Protein AF-G0HB60-F1 (afdb_monomer)

Sequence (162 aa):
MRGMYPNARKPDPAIAQAWATALARSRRTYPAAVWREAVTVWAVSHSEPPTPHDIIVSAGQVIDAWQSDPRRSVDLESFRNANLRAREARGELPVGTAPESPSGGQRVEIEAGPGGKHAAGRKAWENLRAELRRRREAEAAAEKAARLEAERSAADAVEGAA

Foldseek 3Di:
DPPADPVNDDPDVVLVVQLVVLCVVLVDDFDPVLLVVLCLLQVVVDDDDDRSVSSSVSSVLSVVVLCVDPVSVVVRVVVQVVVVVVCCVVVVDPPPPDRPPPPPDPPVCPPCDDDDDNVVSVVSVVVSVVVVVVVVVVVVVVVVVVVVVVVVVVVVVVVVVD

Secondary structure (DSSP, 8-state):
-----TT--PPPHHHHHHHHHHHHHH-----HHHHHHHHHHHHHH-SSPPPHHHHHHHHHHHHHHHHTSHHHHHHHHHHHHHHHHHHHHTTSS-TTPPP----TT---------S-HHHHHHHHHHHHHHHHHHHHHHHHHHHHHHHHHHHHHHHHHHHTT-

Radius of gyration: 22.24 Å; Cα contacts (8 Å, |Δi|>4): 59; chains: 1; bounding box: 70×39×53 Å

Solvent-accessible surface area (backbone atoms only — not comparable to full-atom values): 9738 Å² total; per-residue (Å²): 132,82,86,70,62,95,77,72,72,76,77,55,67,68,56,55,48,50,38,54,52,45,52,64,70,62,70,72,86,73,59,71,67,44,53,54,49,8,49,55,59,49,53,73,81,42,90,69,86,80,53,59,64,55,41,55,52,33,28,49,55,45,48,58,52,31,64,74,32,79,73,46,31,52,55,52,51,53,49,51,48,52,50,51,53,54,34,29,74,70,67,77,39,67,84,84,66,70,74,79,65,81,65,85,77,79,64,76,84,63,77,88,70,81,93,51,68,69,64,51,49,50,51,52,50,51,53,46,52,54,49,54,49,51,50,52,52,50,51,54,50,49,54,52,50,54,50,53,52,51,53,49,55,54,50,54,60,57,64,77,72,115

pLDDT: mean 72.33, std 18.14, range [27.39, 91.44]

Structure (mmCIF, N/CA/C/O backbone):
data_AF-G0HB60-F1
#
_entry.id   AF-G0HB60-F1
#
loop_
_atom_site.group_PDB
_atom_site.id
_atom_site.type_symbol
_atom_site.label_atom_id
_atom_site.label_alt_id
_atom_site.label_comp_id
_atom_site.label_asym_id
_atom_site.label_entity_id
_atom_site.label_seq_id
_atom_site.pdbx_PDB_ins_code
_atom_site.Cartn_x
_atom_site.Cartn_y
_atom_site.Cartn_z
_atom_site.occupancy
_atom_site.B_iso_or_equiv
_atom_site.auth_seq_id
_atom_site.auth_comp_id
_atom_site.auth_asym_id
_atom_site.auth_atom_id
_atom_site.pdbx_PDB_model_num
ATOM 1 N N . MET A 1 1 ? 9.693 16.628 -4.838 1.00 38.50 1 MET A N 1
ATOM 2 C CA . MET A 1 1 ? 9.666 16.172 -6.247 1.00 38.50 1 MET A CA 1
ATOM 3 C C . MET A 1 1 ? 8.296 15.587 -6.552 1.00 38.50 1 MET A C 1
ATOM 5 O O . MET A 1 1 ? 7.900 14.637 -5.892 1.00 38.50 1 MET A O 1
ATOM 9 N N . ARG A 1 2 ? 7.538 16.180 -7.481 1.00 47.00 2 ARG A N 1
ATOM 10 C CA . ARG A 1 2 ? 6.251 15.627 -7.929 1.00 47.00 2 ARG A CA 1
ATOM 11 C C . ARG A 1 2 ? 6.578 14.463 -8.867 1.00 47.00 2 ARG A C 1
ATOM 13 O O . ARG A 1 2 ? 7.167 14.705 -9.913 1.00 47.00 2 ARG A O 1
ATOM 20 N N . GLY A 1 3 ? 6.278 13.230 -8.458 1.00 48.28 3 GLY A N 1
ATOM 21 C CA . GLY A 1 3 ? 6.457 12.047 -9.302 1.00 48.28 3 GLY A CA 1
ATOM 22 C C . GLY A 1 3 ? 5.676 12.241 -10.595 1.00 48.28 3 GLY A C 1
ATOM 23 O O . GLY A 1 3 ? 4.450 12.349 -10.577 1.00 48.28 3 GLY A O 1
ATOM 24 N N . MET A 1 4 ? 6.403 12.410 -11.690 1.00 49.47 4 MET A N 1
ATOM 25 C CA . MET A 1 4 ? 5.847 12.696 -13.001 1.00 49.47 4 MET A CA 1
ATOM 26 C C . MET A 1 4 ? 5.500 11.349 -13.630 1.00 49.47 4 MET A C 1
ATOM 28 O O . MET A 1 4 ? 6.362 10.478 -13.726 1.00 49.47 4 MET A O 1
ATOM 32 N N . TYR A 1 5 ? 4.237 11.150 -14.017 1.00 55.59 5 TYR A N 1
ATOM 33 C CA . TYR A 1 5 ? 3.893 10.013 -14.868 1.00 55.59 5 TYR A CA 1
ATOM 34 C C . TYR A 1 5 ? 4.782 10.086 -16.118 1.00 55.59 5 TYR A C 1
ATOM 36 O O . TYR A 1 5 ? 4.838 11.168 -16.714 1.00 55.59 5 TYR A O 1
ATOM 44 N N . PRO A 1 6 ? 5.442 8.990 -16.540 1.00 58.06 6 PRO A N 1
ATOM 45 C CA . PRO A 1 6 ? 6.365 9.009 -17.679 1.00 58.06 6 PRO A CA 1
ATOM 46 C C . PRO A 1 6 ? 5.724 9.552 -18.967 1.00 58.06 6 PRO A C 1
ATOM 48 O O . PRO A 1 6 ? 6.421 10.069 -19.830 1.00 58.06 6 PRO A O 1
ATOM 51 N N . ASN A 1 7 ? 4.386 9.542 -19.048 1.00 57.06 7 ASN A N 1
ATOM 52 C CA . ASN A 1 7 ? 3.629 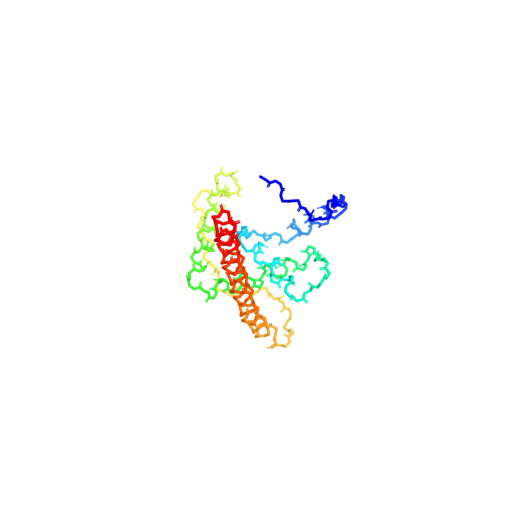9.986 -20.217 1.00 57.06 7 ASN A CA 1
ATOM 53 C C . ASN A 1 7 ? 2.939 11.358 -20.060 1.00 57.06 7 ASN A C 1
ATOM 55 O O . ASN A 1 7 ? 2.096 11.691 -20.887 1.00 57.06 7 ASN A O 1
ATOM 59 N N . ALA A 1 8 ? 3.230 12.136 -19.005 1.00 49.34 8 ALA A N 1
ATOM 60 C CA . ALA A 1 8 ? 2.763 13.517 -18.759 1.00 49.34 8 ALA A CA 1
ATOM 61 C C . ALA A 1 8 ? 1.242 13.813 -18.873 1.00 49.34 8 ALA A C 1
ATOM 63 O O . ALA A 1 8 ? 0.820 14.953 -18.663 1.00 49.34 8 ALA A O 1
ATOM 64 N N . ARG A 1 9 ? 0.386 12.820 -19.146 1.00 56.75 9 ARG A N 1
ATOM 65 C CA . ARG A 1 9 ? -1.069 12.977 -19.135 1.00 56.75 9 ARG A CA 1
ATOM 66 C C . ARG A 1 9 ? -1.525 13.187 -17.700 1.00 56.75 9 ARG A C 1
ATOM 68 O O . ARG A 1 9 ? -1.409 12.296 -16.860 1.00 56.75 9 ARG A O 1
ATOM 75 N N . LYS A 1 10 ? -2.054 14.380 -17.422 1.00 58.62 10 LYS A N 1
ATOM 76 C CA . LYS A 1 10 ? -2.812 14.618 -16.194 1.00 58.62 10 LYS A CA 1
ATOM 77 C C . LYS A 1 10 ? -3.985 13.627 -16.167 1.00 58.62 10 LYS A C 1
ATOM 79 O O . LYS A 1 10 ? -4.685 13.535 -17.177 1.00 58.62 10 LYS A O 1
ATOM 84 N N . PRO A 1 11 ? -4.195 12.888 -15.064 1.00 65.50 11 PRO A N 1
ATOM 85 C CA . PRO A 1 11 ? -5.384 12.065 -14.930 1.00 65.50 11 PRO A CA 1
ATOM 86 C C . PRO A 1 11 ? -6.626 12.953 -15.032 1.00 65.50 11 PRO A C 1
ATOM 88 O O . PRO A 1 11 ? -6.644 14.059 -14.488 1.00 65.50 11 PRO A O 1
ATOM 91 N N . ASP A 1 12 ? -7.636 12.462 -15.746 1.00 76.94 12 ASP A N 1
ATOM 92 C CA . ASP A 1 12 ? -8.961 13.076 -15.820 1.00 76.94 12 ASP A CA 1
ATOM 93 C C . ASP A 1 12 ? -9.467 13.381 -14.390 1.00 76.94 12 ASP A C 1
ATOM 95 O O . ASP A 1 12 ? -9.369 12.508 -13.518 1.00 76.94 12 ASP A O 1
ATOM 99 N N . PRO A 1 13 ? -9.989 14.590 -14.103 1.00 81.31 13 PRO A N 1
ATOM 100 C CA . PRO A 1 13 ? -10.623 14.899 -12.822 1.00 81.31 13 PRO A CA 1
ATOM 101 C C . PRO A 1 13 ? -11.649 13.849 -12.361 1.00 81.31 13 PRO A C 1
ATOM 103 O O . PRO A 1 13 ? -11.755 13.590 -11.161 1.00 81.31 13 PRO A O 1
ATOM 106 N N . ALA A 1 14 ? -12.349 13.188 -13.286 1.00 79.81 14 ALA A N 1
ATOM 107 C CA . ALA A 1 14 ? -13.264 12.089 -12.986 1.00 79.81 14 ALA A CA 1
ATOM 108 C C . ALA A 1 14 ? -12.552 10.889 -12.337 1.00 79.81 14 ALA A C 1
ATOM 110 O O . ALA A 1 14 ? -13.093 10.269 -11.421 1.00 79.81 14 ALA A O 1
ATOM 111 N N . ILE A 1 15 ? -11.309 10.597 -12.740 1.00 79.62 15 ILE A N 1
ATOM 112 C CA . ILE A 1 15 ? -10.480 9.551 -12.126 1.00 79.62 15 ILE A CA 1
ATOM 113 C C . ILE A 1 15 ? -10.147 9.946 -10.687 1.00 79.62 15 ILE A C 1
ATOM 115 O O . ILE A 1 15 ? -10.317 9.140 -9.774 1.00 79.62 15 ILE A O 1
ATOM 119 N N . ALA A 1 16 ? -9.737 11.196 -10.454 1.00 82.94 16 ALA A N 1
ATOM 120 C CA . ALA A 1 16 ? -9.464 11.682 -9.101 1.00 82.94 16 ALA A CA 1
ATOM 121 C C . ALA A 1 16 ? -10.713 11.602 -8.202 1.00 82.94 16 ALA A C 1
ATOM 123 O O . ALA A 1 16 ? -10.619 11.167 -7.053 1.00 82.94 16 ALA A O 1
ATOM 124 N N . GLN A 1 17 ? -11.890 11.938 -8.736 1.00 83.88 17 GLN A N 1
ATOM 125 C CA . GLN A 1 17 ? -13.161 11.832 -8.018 1.00 83.88 17 GLN A CA 1
ATOM 126 C C . GLN A 1 17 ? -13.537 10.375 -7.705 1.00 83.88 17 GLN A C 1
ATOM 128 O O . GLN A 1 17 ? -14.007 10.079 -6.600 1.00 83.88 17 GLN A O 1
ATOM 133 N N . ALA A 1 18 ? -13.309 9.449 -8.641 1.00 83.00 18 ALA A N 1
ATOM 134 C CA . ALA A 1 18 ? -13.531 8.021 -8.427 1.00 83.00 18 ALA A CA 1
ATOM 135 C C . ALA A 1 18 ? -12.632 7.480 -7.303 1.00 83.00 18 ALA A C 1
ATOM 137 O O . ALA A 1 18 ? -13.113 6.776 -6.413 1.00 83.00 18 ALA A O 1
ATOM 138 N N . TRP A 1 19 ? -11.356 7.880 -7.286 1.00 86.69 19 TRP A N 1
ATOM 139 C CA . TRP A 1 19 ? -10.418 7.568 -6.205 1.00 86.69 19 TRP A CA 1
ATOM 140 C C . TRP A 1 19 ? -10.874 8.128 -4.859 1.00 86.69 19 TRP A C 1
ATOM 142 O O . TRP A 1 19 ? -10.945 7.380 -3.884 1.00 86.69 19 TRP A O 1
ATOM 152 N N . ALA A 1 20 ? -11.233 9.412 -4.800 1.00 85.19 20 ALA A N 1
ATOM 153 C CA . ALA A 1 20 ? -11.713 10.046 -3.574 1.00 85.19 20 ALA A CA 1
ATOM 154 C C . ALA A 1 20 ? -12.955 9.331 -3.016 1.00 85.19 20 ALA A C 1
ATOM 156 O O . ALA A 1 20 ? -13.021 9.022 -1.826 1.00 85.19 20 ALA A O 1
ATOM 157 N N . THR A 1 21 ? -13.906 8.991 -3.891 1.00 86.00 21 THR A N 1
ATOM 158 C CA . THR A 1 21 ? -15.141 8.285 -3.524 1.00 86.00 21 THR A CA 1
ATOM 159 C C . THR A 1 21 ? -14.856 6.877 -3.008 1.00 86.00 21 THR A C 1
ATOM 161 O O . THR A 1 21 ? -15.390 6.475 -1.973 1.00 86.00 21 THR A O 1
ATOM 164 N N . ALA A 1 22 ? -14.008 6.119 -3.704 1.00 82.62 22 ALA A N 1
ATOM 165 C CA . ALA A 1 22 ? -13.666 4.755 -3.319 1.00 82.62 22 ALA A CA 1
ATOM 166 C C . ALA A 1 22 ? -12.910 4.712 -1.984 1.00 82.62 22 ALA A C 1
ATOM 168 O O . ALA A 1 22 ? -13.253 3.913 -1.111 1.00 82.62 22 ALA A O 1
ATOM 169 N N . LEU A 1 23 ? -11.936 5.605 -1.788 1.00 83.75 23 LEU A N 1
ATOM 170 C CA . LEU A 1 23 ? -11.180 5.702 -0.540 1.00 83.75 23 LEU A CA 1
ATOM 171 C C . LEU A 1 23 ? -12.087 6.106 0.628 1.00 83.75 23 LEU A C 1
ATOM 173 O O . LEU A 1 23 ? -12.062 5.434 1.661 1.00 83.75 23 LEU A O 1
ATOM 177 N N . ALA A 1 24 ? -12.951 7.110 0.444 1.00 79.94 24 ALA A N 1
ATOM 178 C CA . ALA A 1 24 ? -13.918 7.529 1.459 1.00 79.94 24 ALA A CA 1
ATOM 179 C C . ALA A 1 24 ? -14.886 6.397 1.846 1.00 79.94 24 ALA A C 1
ATOM 181 O O . ALA A 1 24 ? -15.145 6.174 3.029 1.00 79.94 24 ALA A O 1
ATOM 182 N N . ARG A 1 25 ? -15.382 5.634 0.862 1.00 80.06 25 ARG A N 1
ATOM 183 C CA . ARG A 1 25 ? -16.260 4.475 1.100 1.00 80.06 25 ARG A CA 1
ATOM 184 C C . ARG A 1 25 ? -15.546 3.322 1.789 1.00 80.06 25 ARG A C 1
ATOM 186 O O . ARG A 1 25 ? -16.155 2.652 2.615 1.00 80.06 25 ARG A O 1
ATOM 193 N N . SER A 1 26 ? -14.274 3.093 1.469 1.00 80.38 26 SER A N 1
ATOM 194 C CA . SER A 1 26 ? -13.515 1.979 2.040 1.00 80.38 26 SER A CA 1
ATOM 195 C C . SER A 1 26 ? -13.341 2.098 3.555 1.00 80.38 26 SER A C 1
ATOM 197 O O . SER A 1 26 ? -13.224 1.077 4.227 1.00 80.38 26 SER A O 1
ATOM 199 N N . ARG A 1 27 ? -13.298 3.334 4.086 1.00 80.69 27 ARG A N 1
ATOM 200 C CA . ARG A 1 27 ? -12.961 3.648 5.487 1.00 80.69 27 ARG A CA 1
ATOM 201 C C . ARG A 1 27 ? -11.664 2.982 5.976 1.00 80.69 27 ARG A C 1
ATOM 203 O O . ARG A 1 27 ? -11.455 2.836 7.177 1.00 80.69 27 ARG A O 1
ATOM 210 N N . ARG A 1 28 ? -10.784 2.563 5.058 1.00 82.31 28 ARG A N 1
ATOM 211 C CA . ARG A 1 28 ? -9.536 1.874 5.389 1.00 82.31 28 ARG A CA 1
ATOM 212 C C . ARG A 1 28 ? -8.437 2.893 5.623 1.00 82.31 28 ARG A C 1
ATOM 214 O O . ARG A 1 28 ? -8.018 3.588 4.701 1.00 82.31 28 ARG A O 1
ATOM 221 N N . THR A 1 29 ? -7.923 2.923 6.845 1.00 85.94 29 THR A N 1
ATOM 222 C CA . THR A 1 29 ? -6.764 3.744 7.193 1.00 85.94 29 THR A CA 1
ATOM 223 C C . THR A 1 29 ? -5.557 2.843 7.381 1.00 85.94 29 THR A C 1
ATOM 225 O O . THR A 1 29 ? -5.420 2.179 8.406 1.00 85.94 29 THR A O 1
ATOM 228 N N . TYR A 1 30 ? -4.688 2.817 6.374 1.00 88.00 30 TYR A N 1
ATOM 229 C CA . TYR A 1 30 ? -3.460 2.024 6.375 1.00 88.00 30 TYR A CA 1
ATOM 230 C C . TYR A 1 30 ? -2.214 2.903 6.238 1.00 88.00 30 TYR A C 1
ATOM 232 O O . TYR A 1 30 ? -2.307 4.007 5.688 1.00 88.00 30 TYR A O 1
ATOM 240 N N . PRO A 1 31 ? -1.040 2.420 6.694 1.00 89.81 31 PRO A N 1
ATOM 241 C CA . PRO A 1 31 ? 0.224 3.108 6.471 1.00 89.81 31 PRO A CA 1
ATOM 242 C C . PRO A 1 31 ? 0.479 3.358 4.981 1.00 89.81 31 PRO A C 1
ATOM 244 O O . PRO A 1 31 ? 0.176 2.516 4.136 1.00 89.81 31 PRO A O 1
ATOM 247 N N . ALA A 1 32 ? 1.148 4.464 4.645 1.00 88.19 32 ALA A N 1
ATOM 248 C CA . ALA A 1 32 ? 1.532 4.762 3.260 1.00 88.19 32 ALA A CA 1
ATOM 249 C C . ALA A 1 32 ? 2.363 3.636 2.612 1.00 88.19 32 ALA A C 1
ATOM 251 O O . ALA A 1 32 ? 2.269 3.401 1.410 1.00 88.19 32 ALA A O 1
ATOM 252 N N . ALA A 1 33 ? 3.160 2.917 3.409 1.00 87.88 33 ALA A N 1
ATOM 253 C CA . ALA A 1 33 ? 3.928 1.767 2.946 1.00 87.88 33 ALA A CA 1
ATOM 254 C C . ALA A 1 33 ? 3.042 0.627 2.422 1.00 87.88 33 ALA A C 1
ATOM 256 O O . ALA A 1 33 ? 3.364 0.061 1.382 1.00 87.88 33 ALA A O 1
ATOM 257 N N . VAL A 1 34 ? 1.908 0.365 3.078 1.00 90.69 34 VAL A N 1
ATOM 258 C CA . VAL A 1 34 ? 0.934 -0.649 2.651 1.00 90.69 34 VAL A CA 1
ATOM 259 C C . VAL A 1 34 ? 0.318 -0.266 1.312 1.00 90.69 34 VAL A C 1
ATOM 261 O O . VAL A 1 34 ? 0.248 -1.096 0.415 1.00 90.69 34 VAL A O 1
ATOM 264 N N . TRP A 1 35 ? -0.069 1.001 1.137 1.00 91.00 35 TRP A N 1
ATOM 265 C CA . TRP A 1 35 ? -0.625 1.478 -0.133 1.00 91.00 35 TRP A CA 1
ATOM 266 C C . TRP A 1 35 ? 0.374 1.390 -1.286 1.00 91.00 35 TRP A C 1
ATOM 268 O O . TRP A 1 35 ? 0.012 0.960 -2.378 1.00 91.00 35 TRP A O 1
ATOM 278 N N . ARG A 1 36 ? 1.643 1.748 -1.051 1.00 88.75 36 ARG A N 1
ATOM 279 C CA . ARG A 1 36 ? 2.700 1.583 -2.062 1.00 88.75 36 ARG A CA 1
ATOM 280 C C . ARG A 1 36 ? 2.883 0.120 -2.441 1.00 88.75 36 ARG A C 1
ATOM 282 O O . ARG A 1 36 ? 2.959 -0.198 -3.621 1.00 88.75 36 ARG A O 1
ATOM 289 N N . GLU A 1 37 ? 2.949 -0.757 -1.446 1.00 88.88 37 GLU A N 1
ATOM 290 C CA . GLU A 1 37 ? 3.126 -2.184 -1.685 1.00 88.88 37 GLU A CA 1
ATOM 291 C C . GLU A 1 37 ? 1.917 -2.777 -2.415 1.00 88.88 37 GLU A C 1
ATOM 293 O O . GLU A 1 37 ? 2.110 -3.530 -3.356 1.00 88.88 37 GLU A O 1
ATOM 298 N N . ALA A 1 38 ? 0.692 -2.351 -2.098 1.00 89.62 38 ALA A N 1
ATOM 299 C CA . ALA A 1 38 ? -0.524 -2.758 -2.804 1.00 89.62 38 ALA A CA 1
ATOM 300 C C . ALA A 1 38 ? -0.487 -2.436 -4.305 1.00 89.62 38 ALA A C 1
ATOM 302 O O . ALA A 1 38 ? -0.866 -3.274 -5.120 1.00 89.62 38 ALA A O 1
ATOM 303 N N . VAL A 1 39 ? 0.003 -1.249 -4.676 1.00 89.62 39 VAL A N 1
ATOM 304 C CA . VAL A 1 39 ? 0.182 -0.866 -6.086 1.00 89.62 39 VAL A CA 1
ATOM 305 C C . VAL A 1 39 ? 1.206 -1.770 -6.765 1.00 89.62 39 VAL A C 1
ATOM 307 O O . VAL A 1 39 ? 0.941 -2.286 -7.847 1.00 89.62 39 VAL A O 1
ATOM 310 N N . THR A 1 40 ? 2.346 -2.012 -6.115 1.00 86.50 40 THR A N 1
ATOM 311 C CA . THR A 1 40 ? 3.371 -2.930 -6.626 1.00 86.50 40 THR A CA 1
ATOM 312 C C . THR A 1 40 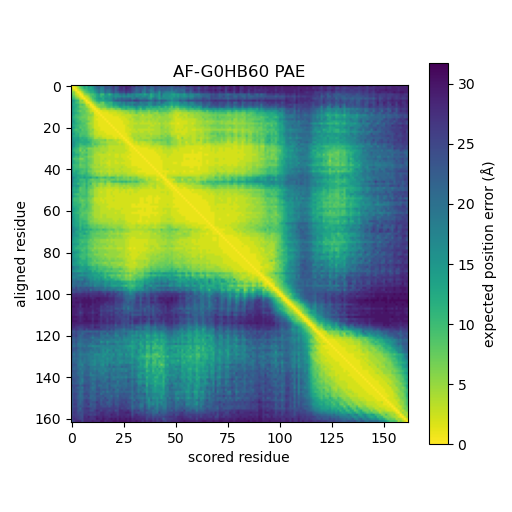? 2.807 -4.335 -6.823 1.00 86.50 40 THR A C 1
ATOM 314 O O . THR A 1 40 ? 3.029 -4.955 -7.855 1.00 86.50 40 THR A O 1
ATOM 317 N N . VAL A 1 41 ? 2.051 -4.826 -5.844 1.00 84.00 41 VAL A N 1
ATOM 318 C CA . VAL A 1 41 ? 1.451 -6.162 -5.833 1.00 84.00 41 VAL A CA 1
ATOM 319 C C . VAL A 1 41 ? 0.502 -6.355 -6.993 1.00 84.00 41 VAL A C 1
ATOM 321 O O . VAL A 1 41 ? 0.582 -7.350 -7.711 1.00 84.00 41 VAL A O 1
ATOM 324 N N . TRP A 1 42 ? -0.363 -5.372 -7.199 1.00 84.75 42 TRP A N 1
ATOM 325 C CA . TRP A 1 42 ? -1.304 -5.392 -8.294 1.00 84.75 42 TRP A CA 1
ATOM 326 C C . TRP A 1 42 ? -0.589 -5.354 -9.653 1.00 84.75 42 TRP A C 1
ATOM 328 O O . TRP A 1 42 ? -0.862 -6.191 -10.515 1.00 84.75 42 TRP A O 1
ATOM 338 N N . ALA A 1 43 ? 0.388 -4.456 -9.809 1.00 84.12 43 ALA A N 1
ATOM 339 C CA . ALA A 1 43 ? 1.108 -4.229 -11.064 1.00 84.12 43 ALA A CA 1
ATOM 340 C C . ALA A 1 43 ? 1.982 -5.410 -11.519 1.00 84.12 43 ALA A C 1
ATOM 342 O O . ALA A 1 43 ? 2.375 -5.470 -12.680 1.00 84.12 43 ALA A O 1
ATOM 343 N N . VAL A 1 44 ? 2.308 -6.363 -10.638 1.00 81.50 44 VAL A N 1
ATOM 344 C CA . VAL A 1 44 ? 3.046 -7.569 -11.053 1.00 81.50 44 VAL A CA 1
ATOM 345 C C . VAL A 1 44 ? 2.185 -8.503 -11.900 1.00 81.50 44 VAL A C 1
ATOM 347 O O . VAL A 1 44 ? 2.717 -9.179 -12.775 1.00 81.50 44 VAL A O 1
ATOM 350 N N . SER A 1 45 ? 0.874 -8.550 -11.660 1.00 75.88 45 SER A N 1
ATOM 351 C CA . SER A 1 45 ? -0.023 -9.494 -12.347 1.00 75.88 45 SER A CA 1
ATOM 352 C C . SER A 1 45 ? -0.908 -8.841 -13.409 1.00 75.88 45 SER A C 1
ATOM 354 O O . SER A 1 45 ? -1.685 -9.539 -14.053 1.00 75.88 45 SER A O 1
ATOM 356 N N . HIS A 1 46 ? -0.808 -7.522 -13.595 1.00 75.06 46 HIS A N 1
ATOM 357 C CA . HIS A 1 46 ? -1.701 -6.760 -14.466 1.00 75.06 46 HIS A CA 1
ATOM 358 C C . HIS A 1 46 ? -0.923 -5.728 -15.282 1.00 75.06 46 HIS A C 1
ATOM 360 O O . HIS A 1 46 ? -0.069 -5.017 -14.755 1.00 75.06 46 HIS A O 1
ATOM 366 N N . SER A 1 47 ? -1.236 -5.649 -16.574 1.00 74.12 47 SER A N 1
ATOM 367 C CA . SER A 1 47 ? -0.646 -4.693 -17.519 1.00 74.12 47 SER A CA 1
ATOM 368 C C . SER A 1 47 ? -1.486 -3.429 -17.715 1.00 74.12 47 SER A C 1
ATOM 370 O O . SER A 1 47 ? -0.973 -2.418 -18.191 1.00 74.12 47 SER A O 1
ATOM 372 N N . GLU A 1 48 ? -2.777 -3.484 -17.389 1.00 79.12 48 GLU A N 1
ATOM 373 C CA . GLU A 1 48 ? -3.681 -2.335 -17.481 1.00 79.12 48 GLU A CA 1
ATOM 374 C C . GLU A 1 48 ? -3.506 -1.391 -16.276 1.00 79.12 48 GLU A C 1
ATOM 376 O O . GLU A 1 48 ? -2.790 -1.730 -15.339 1.00 79.12 48 GLU A O 1
ATOM 381 N N . PRO A 1 49 ? -4.089 -0.181 -16.268 1.00 81.94 49 PRO A N 1
ATOM 382 C CA . PRO A 1 49 ? -4.140 0.658 -15.070 1.00 81.94 49 PRO A CA 1
ATOM 383 C C . PRO A 1 49 ? -5.142 0.119 -14.031 1.00 81.94 49 PRO A C 1
ATOM 385 O O . PRO A 1 49 ? -6.234 -0.301 -14.415 1.00 81.94 49 PRO A O 1
ATOM 388 N N . PRO A 1 50 ? -4.838 0.175 -12.720 1.00 84.31 50 PRO A N 1
ATOM 389 C CA . PRO A 1 50 ? -5.747 -0.332 -11.699 1.00 84.31 50 PRO A CA 1
ATOM 390 C C . PRO A 1 50 ? -6.944 0.588 -11.486 1.00 84.31 50 PRO A C 1
ATOM 392 O O . PRO A 1 50 ? -6.817 1.818 -11.515 1.00 84.31 50 PRO A O 1
ATOM 395 N N . THR A 1 51 ? -8.089 0.004 -11.141 1.00 87.25 51 THR A N 1
ATOM 396 C CA . THR A 1 51 ? -9.188 0.769 -10.550 1.00 87.25 51 THR A CA 1
ATOM 397 C C . THR A 1 51 ? -8.903 1.059 -9.069 1.00 87.25 51 THR A C 1
ATOM 399 O O . THR A 1 51 ? -8.122 0.351 -8.421 1.00 87.25 51 THR A O 1
ATOM 402 N N . PRO A 1 52 ? -9.561 2.069 -8.465 1.00 87.31 52 PRO A N 1
ATOM 403 C CA . PRO A 1 52 ? -9.457 2.299 -7.026 1.00 87.31 52 PRO A CA 1
ATOM 404 C C . PRO A 1 52 ? -9.837 1.069 -6.188 1.00 87.31 52 PRO A C 1
ATOM 406 O O . PRO A 1 52 ? -9.244 0.824 -5.138 1.00 87.31 52 PRO A O 1
ATOM 409 N N . HIS A 1 53 ? -10.823 0.291 -6.652 1.00 86.06 53 HIS A N 1
ATOM 410 C CA . HIS A 1 53 ? -11.265 -0.924 -5.972 1.00 86.06 53 HIS A CA 1
ATOM 411 C C . HIS A 1 53 ? -10.154 -1.975 -5.929 1.00 86.06 53 HIS A C 1
ATOM 413 O O . HIS A 1 53 ? -9.903 -2.545 -4.868 1.00 86.06 53 HIS A O 1
ATOM 419 N N . ASP A 1 54 ? -9.442 -2.166 -7.039 1.00 87.25 54 ASP A N 1
ATOM 420 C CA . ASP A 1 54 ? -8.371 -3.157 -7.129 1.00 87.25 54 ASP A CA 1
ATOM 421 C C . ASP A 1 54 ? -7.259 -2.887 -6.116 1.00 87.25 54 ASP A C 1
ATOM 423 O O . ASP A 1 54 ? -6.844 -3.782 -5.381 1.00 87.25 54 ASP A O 1
ATOM 427 N N . ILE A 1 55 ? -6.830 -1.627 -5.994 1.00 91.44 55 ILE A N 1
ATOM 428 C CA . ILE A 1 55 ? -5.793 -1.252 -5.027 1.00 91.44 55 ILE A CA 1
ATOM 429 C C . ILE A 1 55 ? -6.288 -1.378 -3.584 1.00 91.44 55 ILE A C 1
ATOM 431 O O . ILE A 1 55 ? -5.513 -1.765 -2.711 1.00 91.44 55 ILE A O 1
ATOM 435 N N . ILE A 1 56 ? -7.567 -1.110 -3.309 1.00 88.88 56 ILE A N 1
ATOM 436 C CA . ILE A 1 56 ? -8.161 -1.346 -1.984 1.00 88.88 56 ILE A CA 1
ATOM 437 C C . ILE A 1 56 ? -8.135 -2.840 -1.630 1.00 88.88 56 ILE A C 1
ATOM 439 O O . ILE A 1 56 ? -7.801 -3.193 -0.494 1.00 88.88 56 ILE A O 1
ATOM 443 N N . VAL A 1 57 ? -8.451 -3.718 -2.586 1.00 88.12 57 VAL A N 1
ATOM 444 C CA . VAL A 1 57 ? -8.382 -5.176 -2.402 1.00 88.12 57 VAL A CA 1
ATOM 445 C C . VAL A 1 57 ? -6.938 -5.620 -2.170 1.00 88.12 57 VAL A C 1
ATOM 447 O O . VAL A 1 57 ? -6.667 -6.306 -1.181 1.00 88.12 57 VAL A O 1
ATOM 450 N N . SER A 1 58 ? -5.997 -5.177 -3.007 1.00 87.50 58 SER A N 1
ATOM 451 C CA . SER A 1 58 ? -4.571 -5.484 -2.844 1.00 87.50 58 SER A CA 1
ATOM 452 C C . SER A 1 58 ? -4.015 -4.967 -1.516 1.00 87.50 58 SER A C 1
ATOM 454 O O . SER A 1 58 ? -3.251 -5.670 -0.862 1.00 87.50 58 SER A O 1
ATOM 456 N N . ALA A 1 59 ? -4.443 -3.795 -1.042 1.00 89.62 59 ALA A N 1
ATOM 457 C CA . ALA A 1 59 ? -4.039 -3.280 0.265 1.00 89.62 59 ALA A CA 1
ATOM 458 C C . ALA A 1 59 ? -4.537 -4.157 1.420 1.00 89.62 59 ALA A C 1
ATOM 460 O O . ALA A 1 59 ? -3.816 -4.342 2.398 1.00 89.62 59 ALA A O 1
ATOM 461 N N . GLY A 1 60 ? -5.730 -4.748 1.302 1.00 87.19 60 GLY A N 1
ATOM 462 C CA . GLY A 1 60 ? -6.206 -5.757 2.251 1.00 87.19 60 GLY A CA 1
ATOM 463 C C . GLY A 1 60 ? -5.292 -6.984 2.306 1.00 87.19 60 GLY A C 1
ATOM 464 O O . GLY A 1 60 ? -4.894 -7.401 3.388 1.00 87.19 60 GLY A O 1
ATOM 465 N N . GLN A 1 61 ? -4.884 -7.499 1.145 1.00 86.62 61 GLN A N 1
ATOM 466 C CA . GLN A 1 61 ? -3.974 -8.648 1.056 1.00 86.62 61 GLN A CA 1
ATOM 467 C C . GLN A 1 61 ? -2.598 -8.348 1.671 1.00 86.62 61 GLN A C 1
ATOM 469 O O . GLN A 1 61 ? -2.043 -9.181 2.388 1.00 86.62 61 GLN A O 1
ATOM 474 N N . VAL A 1 62 ? -2.063 -7.145 1.433 1.00 87.81 62 VAL A N 1
ATOM 475 C CA . VAL A 1 62 ? -0.805 -6.680 2.041 1.00 87.81 62 VAL A CA 1
ATOM 476 C C . VAL A 1 62 ? -0.928 -6.631 3.564 1.00 87.81 62 VAL A C 1
ATOM 478 O O . VAL A 1 62 ? -0.021 -7.075 4.262 1.00 87.81 62 VAL A O 1
ATOM 481 N N . ILE A 1 63 ? -2.042 -6.119 4.094 1.00 89.75 63 ILE A N 1
ATOM 482 C CA . ILE A 1 63 ? -2.279 -6.063 5.543 1.00 89.75 63 ILE A CA 1
ATOM 483 C C . ILE A 1 63 ? -2.302 -7.459 6.153 1.00 89.75 63 ILE A C 1
ATOM 485 O O . ILE A 1 63 ? -1.630 -7.674 7.160 1.00 89.75 63 ILE A O 1
ATOM 489 N N . ASP A 1 64 ? -3.023 -8.403 5.552 1.00 85.81 64 ASP A N 1
ATOM 490 C CA . ASP A 1 64 ? -3.092 -9.782 6.048 1.00 85.81 64 ASP A CA 1
ATOM 491 C C . ASP A 1 64 ? -1.696 -10.429 6.078 1.00 85.81 64 ASP A C 1
ATOM 493 O O . ASP A 1 64 ? -1.325 -11.128 7.029 1.00 85.81 64 ASP A O 1
ATOM 497 N N . ALA A 1 65 ? -0.877 -10.142 5.063 1.00 81.69 65 ALA A N 1
ATOM 498 C CA . ALA A 1 65 ? 0.506 -10.590 5.015 1.00 81.69 65 ALA A CA 1
ATOM 499 C C . ALA A 1 65 ? 1.384 -9.930 6.089 1.00 81.69 65 ALA A C 1
ATOM 501 O O . ALA A 1 65 ? 2.155 -10.622 6.751 1.00 81.69 65 ALA A O 1
ATOM 502 N N . TRP A 1 66 ? 1.263 -8.616 6.289 1.00 88.88 66 TRP A N 1
ATOM 503 C CA . TRP A 1 66 ? 2.015 -7.876 7.307 1.00 88.88 66 TRP A CA 1
ATOM 504 C C . TRP A 1 66 ? 1.635 -8.295 8.729 1.00 88.88 66 TRP A C 1
ATOM 506 O O . TRP A 1 66 ? 2.498 -8.343 9.595 1.00 88.88 66 TRP A O 1
ATOM 516 N N . GLN A 1 67 ? 0.371 -8.640 8.979 1.00 84.56 67 GLN A N 1
ATOM 517 C CA . GLN A 1 67 ? -0.060 -9.188 10.270 1.00 84.56 67 GLN A CA 1
ATOM 518 C C . GLN A 1 67 ? 0.567 -10.553 10.566 1.00 84.56 67 GLN A C 1
ATOM 520 O O . GLN A 1 67 ? 0.764 -10.895 11.727 1.00 84.56 67 GLN A O 1
ATOM 525 N N . SER A 1 68 ? 0.890 -11.318 9.522 1.00 79.44 68 SER A N 1
ATOM 526 C CA . SER A 1 68 ? 1.526 -12.632 9.643 1.00 79.44 68 SER A CA 1
ATOM 527 C C . SER A 1 68 ? 3.057 -12.555 9.780 1.00 79.44 68 SER A C 1
ATOM 529 O O . SER A 1 68 ? 3.693 -13.578 10.021 1.00 79.44 68 SER A O 1
ATOM 531 N N . ASP A 1 69 ? 3.664 -11.374 9.608 1.00 79.31 69 ASP A N 1
ATOM 532 C CA . ASP A 1 69 ? 5.107 -11.136 9.740 1.00 79.31 69 ASP A CA 1
ATOM 533 C C . ASP A 1 69 ? 5.397 -10.394 11.062 1.00 79.31 69 ASP A C 1
ATOM 535 O O . ASP A 1 69 ? 4.999 -9.234 11.196 1.00 79.31 69 ASP A O 1
ATOM 539 N N . PRO A 1 70 ? 6.129 -11.002 12.020 1.00 78.00 70 PRO A N 1
ATOM 540 C CA . PRO A 1 70 ? 6.375 -10.413 13.339 1.00 78.00 70 PRO A CA 1
ATOM 541 C C . PRO A 1 70 ? 7.034 -9.031 13.327 1.00 78.00 70 PRO A C 1
ATOM 543 O O . PRO A 1 70 ? 6.856 -8.255 14.261 1.00 78.00 70 PRO A O 1
ATOM 546 N N . ARG A 1 71 ? 7.826 -8.701 12.299 1.00 80.25 71 ARG A N 1
ATOM 547 C CA . ARG A 1 71 ? 8.464 -7.377 12.207 1.00 80.25 71 ARG A CA 1
ATOM 548 C C . ARG A 1 71 ? 7.471 -6.336 11.706 1.00 80.25 71 ARG A C 1
ATOM 550 O O . ARG A 1 71 ? 7.394 -5.237 12.241 1.00 80.25 71 ARG A O 1
ATOM 557 N N . ARG A 1 72 ? 6.682 -6.697 10.696 1.00 81.81 72 ARG A N 1
ATOM 558 C CA . ARG A 1 72 ? 5.686 -5.808 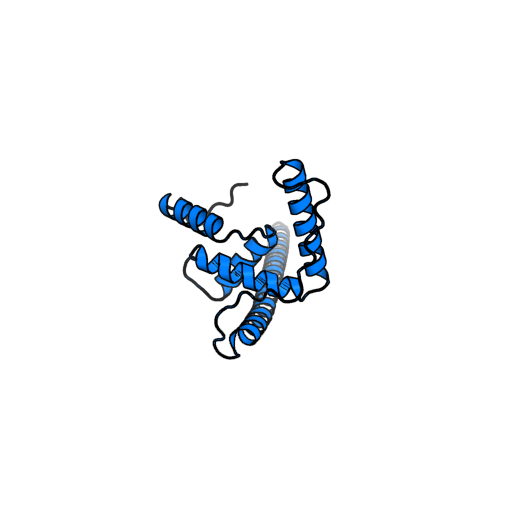10.081 1.00 81.81 72 ARG A CA 1
ATOM 559 C C . ARG A 1 72 ? 4.461 -5.611 10.968 1.00 81.81 72 ARG A C 1
ATOM 561 O O . ARG A 1 72 ? 3.833 -4.556 10.904 1.00 81.81 72 ARG A O 1
ATOM 568 N N . SER A 1 73 ? 4.118 -6.590 11.802 1.00 79.88 73 SER A N 1
ATOM 569 C CA . SER A 1 73 ? 3.004 -6.483 12.743 1.00 79.88 73 SER A CA 1
ATOM 570 C C . SER A 1 73 ? 3.243 -5.378 13.775 1.00 79.88 73 SER A C 1
ATOM 572 O O . SER A 1 73 ? 2.316 -4.625 14.071 1.00 79.88 73 SER A O 1
ATOM 574 N N . VAL A 1 74 ? 4.487 -5.214 14.241 1.00 84.38 74 VAL A N 1
ATOM 575 C CA . VAL A 1 74 ? 4.893 -4.122 15.144 1.00 84.38 74 VAL A CA 1
ATOM 576 C C . VAL A 1 74 ? 4.729 -2.756 14.470 1.00 84.38 74 VAL A C 1
ATOM 578 O O . VAL A 1 74 ? 4.221 -1.817 15.087 1.00 84.38 74 VAL A O 1
ATOM 581 N N . ASP A 1 75 ? 5.082 -2.642 13.186 1.00 85.00 75 ASP A N 1
ATOM 582 C CA . ASP A 1 75 ? 4.879 -1.408 12.414 1.00 85.00 75 ASP A CA 1
ATOM 583 C C . ASP A 1 75 ? 3.385 -1.062 12.278 1.00 85.00 75 ASP A C 1
ATOM 585 O O . ASP A 1 75 ? 2.992 0.102 12.404 1.00 85.00 75 ASP A O 1
ATOM 589 N N . LEU A 1 76 ? 2.528 -2.066 12.041 1.00 88.31 76 LEU A N 1
ATOM 590 C CA . LEU A 1 76 ? 1.075 -1.874 11.964 1.00 88.31 76 LEU A CA 1
ATOM 591 C C . LEU A 1 76 ? 0.485 -1.430 13.299 1.00 88.31 76 LEU A C 1
ATOM 593 O O . LEU A 1 76 ? -0.371 -0.546 13.325 1.00 88.31 76 LEU A O 1
ATOM 597 N N . GLU A 1 77 ? 0.917 -2.039 14.397 1.00 87.19 77 GLU A N 1
ATOM 598 C CA . GLU A 1 77 ? 0.465 -1.680 15.737 1.00 87.19 77 GLU A CA 1
ATOM 599 C C . GLU A 1 77 ? 0.896 -0.258 16.108 1.00 87.19 77 GLU A C 1
ATOM 601 O O . GLU A 1 77 ? 0.070 0.555 16.524 1.00 87.19 77 GLU A O 1
ATOM 606 N N . SER A 1 78 ? 2.153 0.089 15.829 1.00 87.88 78 SER A N 1
ATOM 607 C CA . SER A 1 78 ? 2.681 1.443 16.017 1.00 87.88 78 SER A CA 1
ATOM 608 C C . SER A 1 78 ? 1.870 2.477 15.232 1.00 87.88 78 SER A C 1
ATOM 610 O O . SER A 1 78 ? 1.502 3.524 15.767 1.00 87.88 78 SER A O 1
ATOM 612 N N . PHE A 1 79 ? 1.517 2.171 13.979 1.00 90.12 79 PHE A N 1
ATOM 613 C CA . PHE A 1 79 ? 0.669 3.037 13.161 1.00 90.12 79 PHE A CA 1
ATOM 614 C C . PHE A 1 79 ? -0.757 3.171 13.714 1.00 90.12 79 PHE A C 1
ATOM 616 O O . PHE A 1 79 ? -1.290 4.281 13.760 1.00 90.12 79 PHE A O 1
ATOM 623 N N . ARG A 1 80 ? -1.387 2.069 14.142 1.00 89.56 80 ARG A N 1
ATOM 624 C CA . ARG A 1 80 ? -2.734 2.090 14.745 1.00 89.56 80 ARG A CA 1
ATOM 625 C C . ARG A 1 80 ? -2.757 2.958 15.998 1.00 89.56 80 ARG A C 1
ATOM 627 O O . ARG A 1 80 ? -3.629 3.816 16.115 1.00 89.56 80 ARG A O 1
ATOM 634 N N . ASN A 1 81 ? -1.760 2.800 16.864 1.00 88.69 81 ASN A N 1
ATOM 635 C CA . ASN A 1 81 ? -1.607 3.588 18.082 1.00 88.69 81 ASN A CA 1
ATOM 636 C C . ASN A 1 81 ? -1.399 5.072 17.764 1.00 88.69 81 ASN A C 1
ATOM 638 O O . ASN A 1 81 ? -2.093 5.921 18.318 1.00 88.69 81 ASN A O 1
ATOM 642 N N . ALA A 1 82 ? -0.508 5.402 16.826 1.00 88.00 82 ALA A N 1
ATOM 643 C CA . ALA A 1 82 ? -0.285 6.785 16.411 1.00 88.00 82 ALA A CA 1
ATOM 644 C C . ALA A 1 82 ? -1.555 7.429 15.831 1.00 88.00 82 ALA A C 1
ATOM 646 O O . ALA A 1 82 ? -1.881 8.571 16.156 1.00 88.00 82 ALA A O 1
ATOM 647 N N . ASN A 1 83 ? -2.305 6.694 15.007 1.00 87.69 83 ASN A N 1
ATOM 648 C CA . ASN A 1 83 ? -3.554 7.182 14.436 1.00 87.69 83 ASN A CA 1
ATOM 649 C C . ASN A 1 83 ? -4.624 7.398 15.516 1.00 87.69 83 ASN A C 1
ATOM 651 O O . ASN A 1 83 ? -5.290 8.429 15.513 1.00 87.69 83 ASN A O 1
ATOM 655 N N . LEU A 1 84 ? -4.751 6.478 16.476 1.00 85.94 84 LEU A N 1
ATOM 656 C CA . LEU A 1 84 ? -5.638 6.635 17.629 1.00 85.94 84 LEU A CA 1
ATOM 657 C C . LEU A 1 84 ? -5.309 7.916 18.407 1.00 85.94 84 LEU A C 1
ATOM 659 O O . LEU A 1 84 ? -6.185 8.758 18.582 1.00 85.94 84 LEU A O 1
ATOM 663 N N . ARG A 1 85 ? -4.038 8.115 18.780 1.00 85.50 85 ARG A N 1
ATOM 664 C CA . ARG A 1 85 ? -3.588 9.324 19.490 1.00 85.50 85 ARG A CA 1
ATOM 665 C C . ARG A 1 85 ? -3.843 10.596 18.690 1.00 85.50 85 ARG A C 1
ATOM 667 O O . ARG A 1 85 ? -4.263 11.604 19.247 1.00 85.50 85 ARG A O 1
ATOM 674 N N . ALA A 1 86 ? -3.644 10.554 17.376 1.00 86.75 86 ALA A N 1
ATOM 675 C CA . ALA A 1 86 ? -3.937 11.691 16.513 1.00 86.75 86 ALA A CA 1
ATOM 676 C C . ALA A 1 86 ? -5.442 12.010 16.465 1.00 86.75 86 ALA A C 1
ATOM 678 O O . ALA A 1 86 ? -5.809 13.178 16.375 1.00 86.75 86 ALA A O 1
ATOM 679 N N . ARG A 1 87 ? -6.315 10.998 16.526 1.00 84.06 87 ARG A N 1
ATOM 680 C CA . ARG A 1 87 ? -7.774 11.177 16.592 1.00 84.06 87 ARG A CA 1
ATOM 681 C C . ARG A 1 87 ? -8.225 11.730 17.942 1.00 84.06 87 ARG A C 1
ATOM 683 O O . ARG A 1 87 ? -9.047 12.641 17.960 1.00 84.06 87 ARG A O 1
ATOM 690 N N . GLU A 1 88 ? -7.647 11.248 19.042 1.00 88.44 88 GLU A N 1
ATOM 691 C CA . GLU A 1 88 ? -7.855 11.821 20.382 1.00 88.44 88 GLU A CA 1
ATOM 692 C C . GLU A 1 88 ? -7.447 13.301 20.415 1.00 88.44 88 GLU A C 1
ATOM 694 O O . GLU A 1 88 ? -8.220 14.149 20.847 1.00 88.44 88 GLU A O 1
ATOM 699 N N . ALA A 1 89 ? -6.272 13.639 19.875 1.00 85.44 89 ALA A N 1
ATOM 700 C CA . ALA A 1 89 ? -5.781 15.017 19.825 1.00 85.44 89 ALA A CA 1
ATOM 701 C C . ALA A 1 89 ? -6.667 15.950 18.978 1.00 85.44 89 ALA A C 1
ATOM 703 O O . ALA A 1 89 ? -6.738 17.146 19.251 1.00 85.44 89 ALA A O 1
ATOM 704 N N . ARG A 1 90 ? -7.360 15.417 17.962 1.00 87.50 90 ARG A N 1
ATOM 705 C CA . ARG A 1 90 ? -8.345 16.165 17.161 1.00 87.50 90 ARG A CA 1
ATOM 706 C C . ARG A 1 90 ? -9.730 16.246 17.812 1.00 87.50 90 ARG A C 1
ATOM 708 O O . ARG A 1 90 ? -10.614 16.877 17.242 1.00 87.50 90 ARG A O 1
ATOM 715 N N . GLY A 1 91 ? -9.933 15.615 18.970 1.00 82.06 91 GLY A N 1
ATOM 716 C CA . GLY A 1 91 ? -11.228 15.554 19.651 1.00 82.06 91 GLY A CA 1
ATOM 717 C C . GLY A 1 91 ? -12.243 14.624 18.980 1.00 82.06 91 GLY A C 1
ATOM 718 O O . GLY A 1 91 ? -13.423 14.673 19.306 1.00 82.06 91 GLY A O 1
ATOM 719 N N . GLU A 1 92 ? -11.810 13.769 18.047 1.00 84.94 92 GLU A N 1
ATOM 720 C CA . GLU A 1 92 ? -12.682 12.775 17.405 1.00 84.94 92 GLU A CA 1
ATOM 721 C C . GLU A 1 92 ? -12.982 11.580 18.324 1.00 84.94 92 GLU A C 1
ATOM 723 O O . GLU A 1 92 ? -13.918 10.824 18.065 1.00 84.94 92 GLU A O 1
ATOM 728 N N . LEU A 1 93 ? -12.156 11.375 19.354 1.00 82.12 93 LEU A N 1
ATOM 729 C CA . LEU A 1 93 ? -12.263 10.297 20.335 1.00 82.12 93 LEU A CA 1
ATOM 730 C C . LEU A 1 93 ? -11.970 10.832 21.747 1.00 82.12 93 LEU A C 1
ATOM 732 O O . LEU A 1 93 ? -11.151 11.745 21.882 1.00 82.12 93 LEU A O 1
ATOM 736 N N . PRO A 1 94 ? -12.582 10.259 22.802 1.00 77.06 94 PRO A N 1
ATOM 737 C CA . PRO A 1 94 ? -12.232 10.578 24.184 1.00 77.06 94 PRO A CA 1
ATOM 738 C C . PRO A 1 94 ? -10.760 10.280 24.488 1.00 77.06 94 PRO A C 1
ATOM 740 O O . PRO A 1 94 ? -10.211 9.281 24.024 1.00 77.06 94 PRO A O 1
ATOM 743 N N . VAL A 1 95 ? -10.131 11.120 25.311 1.00 75.75 95 VAL A N 1
ATOM 744 C CA . VAL A 1 95 ? -8.754 10.895 25.774 1.00 75.75 95 VAL A CA 1
ATOM 745 C C . VAL A 1 95 ? -8.695 9.637 26.637 1.00 75.75 95 VAL A C 1
ATOM 747 O O . VAL A 1 95 ? -9.494 9.474 27.557 1.00 75.75 95 VAL A O 1
ATOM 750 N N . GLY A 1 96 ? -7.726 8.764 26.360 1.00 73.50 96 GLY A N 1
ATOM 751 C CA . GLY A 1 96 ? -7.583 7.493 27.070 1.00 73.50 96 GLY A CA 1
ATOM 752 C C . GLY A 1 96 ? -8.377 6.360 26.425 1.00 73.50 96 GLY A C 1
ATOM 753 O O . GLY A 1 96 ? -8.541 5.312 27.048 1.00 73.50 96 GLY A O 1
ATOM 754 N N . THR A 1 97 ? -8.831 6.540 25.180 1.00 74.69 97 THR A N 1
ATOM 755 C CA . THR A 1 97 ? -9.357 5.437 24.380 1.00 74.69 97 THR A CA 1
ATOM 756 C C . THR A 1 97 ? -8.246 4.398 24.263 1.00 74.69 97 THR A C 1
ATOM 758 O O . THR A 1 97 ? -7.142 4.691 23.796 1.00 74.69 97 THR A O 1
ATOM 761 N N . ALA A 1 98 ? -8.501 3.186 24.757 1.00 68.50 98 ALA A N 1
ATOM 762 C CA . ALA A 1 98 ? -7.557 2.093 24.599 1.00 68.50 98 ALA A CA 1
ATOM 763 C C . ALA A 1 98 ? -7.426 1.778 23.103 1.00 68.50 98 ALA A C 1
ATOM 765 O O . ALA A 1 98 ? -8.435 1.812 22.389 1.00 68.50 98 ALA A O 1
ATOM 766 N N . PRO A 1 99 ? -6.219 1.468 22.600 1.00 60.62 99 PRO A N 1
ATOM 767 C CA . PRO A 1 99 ? -6.125 0.898 21.272 1.00 60.62 99 PRO A CA 1
ATOM 768 C C . PRO A 1 99 ? -6.989 -0.358 21.260 1.00 60.62 99 PRO A C 1
ATOM 770 O O . PRO A 1 99 ? -6.879 -1.192 22.161 1.00 60.62 99 PRO A O 1
ATOM 773 N N . GLU A 1 100 ? -7.866 -0.487 20.264 1.00 55.22 100 GLU A N 1
ATOM 774 C CA . GLU A 1 100 ? -8.447 -1.787 19.962 1.00 55.22 100 GLU A CA 1
ATOM 775 C C . GLU A 1 100 ? -7.266 -2.720 19.676 1.00 55.22 100 GLU A C 1
ATOM 777 O O . GLU A 1 100 ? -6.691 -2.718 18.584 1.00 55.22 100 GLU A O 1
ATOM 782 N N . SER A 1 101 ? -6.875 -3.506 20.687 1.00 43.06 101 SER A N 1
ATOM 783 C CA . SER A 1 101 ? -6.247 -4.797 20.435 1.00 43.06 101 SER A CA 1
ATOM 784 C C . SER A 1 101 ? -7.135 -5.460 19.402 1.00 43.06 101 SER A C 1
ATOM 786 O O . SER A 1 101 ? -8.352 -5.432 19.612 1.00 43.06 101 SER A O 1
ATOM 788 N N . PRO A 1 102 ? -6.586 -5.976 18.288 1.00 43.66 102 PRO A N 1
ATOM 789 C CA . PRO A 1 102 ? -7.418 -6.589 17.273 1.00 43.66 102 PRO A CA 1
ATOM 790 C C . PRO A 1 102 ? -8.271 -7.620 17.996 1.00 43.66 102 PRO A C 1
ATOM 792 O O . PRO A 1 102 ? -7.747 -8.595 18.540 1.00 43.66 102 PRO A O 1
ATOM 795 N N . SER A 1 103 ? -9.567 -7.325 18.101 1.00 38.84 103 SER A N 1
ATOM 796 C CA . SER A 1 103 ? -10.517 -8.229 18.703 1.00 38.84 103 SER A CA 1
ATOM 797 C C . SER A 1 103 ? -10.345 -9.531 17.947 1.00 38.84 103 SER A C 1
ATOM 799 O O . SER A 1 103 ? -10.314 -9.566 16.711 1.00 38.84 103 SER A O 1
ATOM 801 N N . GLY A 1 104 ? -10.120 -10.601 18.704 1.00 34.59 104 GLY A N 1
ATOM 802 C CA . GLY A 1 104 ? -10.154 -11.934 18.149 1.00 34.59 104 GLY A CA 1
ATOM 803 C C . GLY A 1 104 ? -11.412 -12.058 17.296 1.00 34.59 104 GLY A C 1
ATOM 804 O O . GLY A 1 104 ? -12.527 -11.925 17.788 1.00 34.59 104 GLY A O 1
ATOM 805 N N . GLY A 1 105 ? -11.221 -12.283 16.001 1.00 32.72 105 GLY A N 1
ATOM 806 C CA . GLY A 1 105 ? -12.236 -12.921 15.185 1.00 32.72 105 GLY A CA 1
ATOM 807 C C . GLY A 1 105 ? -13.427 -12.090 14.721 1.00 32.72 105 GLY A C 1
ATOM 808 O O . GLY A 1 105 ? -14.405 -12.724 14.335 1.00 32.72 105 GLY A O 1
ATOM 809 N N . GLN A 1 106 ? -13.368 -10.756 14.589 1.00 30.12 106 GLN A N 1
ATOM 810 C CA . GLN A 1 106 ? -14.287 -10.113 13.633 1.00 30.12 106 GLN A CA 1
ATOM 811 C C . GLN A 1 106 ? -13.782 -10.351 12.202 1.00 30.12 106 GLN A C 1
ATOM 813 O O . GLN A 1 106 ? -13.324 -9.458 11.488 1.00 30.12 106 GLN A O 1
ATOM 818 N N . ARG A 1 107 ? -13.868 -11.623 11.787 1.00 33.44 107 ARG A N 1
ATOM 819 C CA . ARG A 1 107 ? -14.104 -11.988 10.396 1.00 33.44 107 ARG A CA 1
ATOM 820 C C . ARG A 1 107 ? -15.253 -11.094 9.958 1.00 33.44 107 ARG A C 1
ATOM 822 O O . ARG A 1 107 ? -16.355 -11.206 10.483 1.00 33.44 107 ARG A O 1
ATOM 829 N N . VAL A 1 108 ? -14.991 -10.202 9.012 1.00 31.38 108 VAL A N 1
ATOM 830 C CA . VAL A 1 108 ? -16.059 -9.745 8.131 1.00 31.38 108 VAL A CA 1
ATOM 831 C C . VAL A 1 108 ? -16.732 -11.034 7.662 1.00 31.38 108 VAL A C 1
ATOM 833 O O . VAL A 1 108 ? -16.047 -11.885 7.085 1.00 31.38 108 VAL A O 1
ATOM 836 N N . GLU A 1 109 ? -18.006 -11.236 8.002 1.00 27.39 109 GLU A N 1
ATOM 837 C CA . GLU A 1 109 ? -18.845 -12.252 7.372 1.00 27.39 109 GLU A CA 1
ATOM 838 C C . GLU A 1 109 ? -18.926 -11.885 5.891 1.00 27.39 109 GLU A C 1
ATOM 840 O O . GLU A 1 109 ? -19.822 -11.204 5.409 1.00 27.39 109 GLU A O 1
ATOM 845 N N . ILE A 1 110 ? -17.889 -12.280 5.166 1.00 36.53 110 ILE A N 1
ATOM 846 C CA . ILE A 1 110 ? -17.991 -12.606 3.766 1.00 36.53 110 ILE A CA 1
ATOM 847 C C . ILE A 1 110 ? -18.740 -13.928 3.818 1.00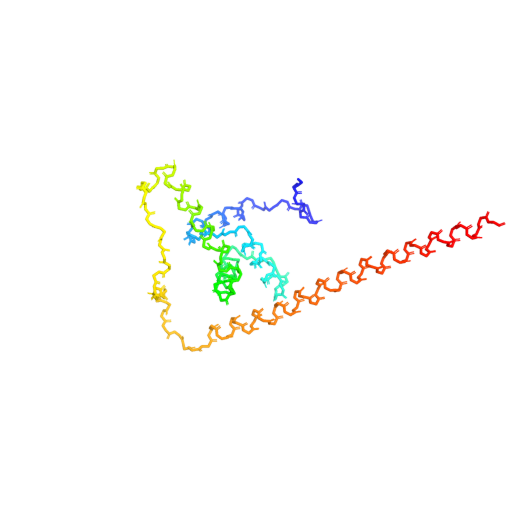 36.53 110 ILE A C 1
ATOM 849 O O . ILE A 1 110 ? -18.189 -14.902 4.340 1.00 36.53 110 ILE A O 1
ATOM 853 N N . GLU A 1 111 ? -19.997 -13.932 3.374 1.00 28.48 111 GLU A N 1
ATOM 854 C CA . GLU A 1 111 ? -20.773 -15.154 3.172 1.00 28.48 111 GLU A CA 1
ATOM 855 C C . GLU A 1 111 ? -19.845 -16.274 2.699 1.00 28.48 111 GLU A C 1
ATOM 857 O O . GLU A 1 111 ? -19.047 -16.091 1.770 1.00 28.48 111 GLU A O 1
ATOM 862 N N . ALA A 1 112 ? -19.885 -17.393 3.422 1.00 30.28 112 ALA A N 1
ATOM 863 C CA . ALA A 1 112 ? -18.956 -18.502 3.305 1.00 30.28 112 ALA A CA 1
ATOM 864 C C . ALA A 1 112 ? -19.014 -19.149 1.910 1.00 30.28 112 ALA A C 1
ATOM 866 O O . ALA A 1 112 ? -19.621 -20.193 1.703 1.00 30.28 112 ALA A O 1
ATOM 867 N N . GLY A 1 113 ? -18.330 -18.540 0.944 1.00 30.52 113 GLY A N 1
ATOM 868 C CA . GLY A 1 113 ? -17.903 -19.184 -0.288 1.00 30.52 113 GLY A CA 1
ATOM 869 C C . GLY A 1 113 ? -16.706 -20.097 0.009 1.00 30.52 113 GLY A C 1
ATOM 870 O O . GLY A 1 113 ? -15.804 -19.705 0.755 1.00 30.52 113 GLY A O 1
ATOM 871 N N . PRO A 1 114 ? -16.661 -21.314 -0.551 1.00 32.59 114 PRO A N 1
ATOM 872 C CA . PRO A 1 114 ? -15.855 -22.410 -0.027 1.00 32.59 114 PRO A CA 1
ATOM 873 C C . PRO A 1 114 ? -14.343 -22.131 -0.102 1.00 32.59 114 PRO A C 1
ATOM 875 O O . PRO A 1 114 ? -13.782 -21.908 -1.172 1.00 32.59 114 PRO A O 1
ATOM 878 N N . GLY A 1 115 ? -13.684 -22.151 1.062 1.00 33.88 115 GLY A N 1
ATOM 879 C CA . GLY A 1 115 ? -12.389 -22.798 1.343 1.00 33.88 115 GLY A CA 1
ATOM 880 C C . GLY A 1 115 ? -11.098 -22.454 0.575 1.00 33.88 115 GLY A C 1
ATOM 881 O O . GLY A 1 115 ? -10.042 -22.890 1.018 1.00 33.88 115 GLY A O 1
ATOM 882 N N . GLY A 1 116 ? -11.106 -21.698 -0.527 1.00 31.88 116 GLY A N 1
ATOM 883 C CA . GLY A 1 116 ? -9.933 -21.591 -1.420 1.00 31.88 116 GLY A CA 1
ATOM 884 C C . GLY A 1 116 ? -9.170 -20.259 -1.408 1.00 31.88 116 GLY A C 1
ATOM 885 O O . GLY A 1 116 ? -7.993 -20.209 -1.766 1.00 31.88 116 GLY A O 1
ATOM 886 N N . LYS A 1 117 ? -9.808 -19.156 -0.998 1.00 39.84 117 LYS A N 1
ATOM 887 C CA . LYS A 1 117 ? -9.332 -17.799 -1.340 1.00 39.84 117 LYS A CA 1
ATOM 888 C C . LYS A 1 117 ? -8.152 -17.307 -0.486 1.00 39.84 117 LYS A C 1
ATOM 890 O O . LYS A 1 117 ? -7.262 -16.638 -1.002 1.00 39.84 117 LYS A O 1
ATOM 895 N N . HIS A 1 118 ? -8.080 -17.695 0.790 1.00 39.41 118 HIS A N 1
ATOM 896 C CA . HIS A 1 118 ? -6.995 -17.269 1.693 1.00 39.41 118 HIS A CA 1
ATOM 897 C C . HIS A 1 118 ? -5.674 -18.022 1.460 1.00 39.41 118 HIS A C 1
ATOM 899 O O . HIS A 1 118 ? -4.598 -17.442 1.586 1.00 39.41 118 HIS A O 1
ATOM 905 N N . ALA A 1 119 ? -5.731 -19.305 1.087 1.00 41.22 119 ALA A N 1
ATOM 906 C CA . ALA A 1 119 ? -4.542 -20.073 0.711 1.00 41.22 119 ALA A CA 1
ATOM 907 C C . ALA A 1 119 ? -4.003 -19.635 -0.660 1.00 41.22 119 ALA A C 1
ATOM 909 O O . ALA A 1 119 ? -2.794 -19.466 -0.817 1.00 41.22 119 ALA A O 1
ATOM 910 N N . ALA A 1 120 ? -4.900 -19.366 -1.6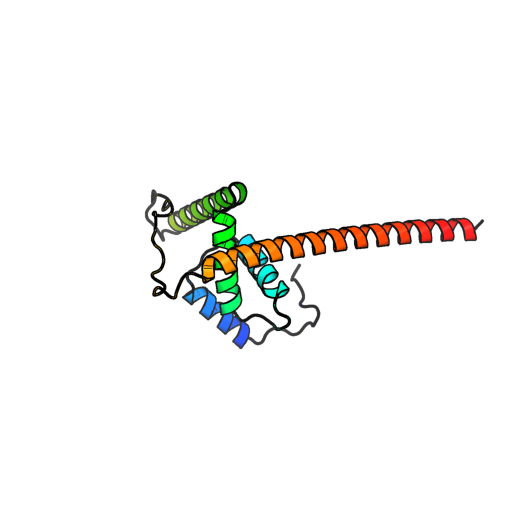17 1.00 43.22 120 ALA A N 1
ATOM 911 C CA . ALA A 1 120 ? -4.542 -18.789 -2.909 1.00 43.22 120 ALA A CA 1
ATOM 912 C C . ALA A 1 120 ? -3.901 -17.399 -2.756 1.00 43.22 120 ALA A C 1
ATOM 914 O O . ALA A 1 120 ? -2.876 -17.140 -3.377 1.00 43.22 120 ALA A O 1
ATOM 915 N N . GLY A 1 121 ? -4.432 -16.550 -1.866 1.00 44.12 121 GLY A N 1
ATOM 916 C CA . GLY A 1 121 ? -3.853 -15.241 -1.550 1.00 44.12 121 GLY A CA 1
ATOM 917 C C . GLY A 1 121 ? -2.445 -15.329 -0.954 1.00 44.12 121 GLY A C 1
ATOM 918 O O . GLY A 1 121 ? -1.548 -14.626 -1.409 1.00 44.12 121 GLY A O 1
ATOM 919 N N . ARG A 1 122 ? -2.206 -16.244 -0.000 1.00 51.41 122 ARG A N 1
ATOM 920 C CA . ARG A 1 122 ? -0.862 -16.473 0.569 1.00 51.41 122 ARG A CA 1
ATOM 921 C C . ARG A 1 122 ? 0.144 -16.977 -0.466 1.00 51.41 122 ARG A C 1
ATOM 923 O O . ARG A 1 122 ? 1.261 -16.475 -0.515 1.00 51.41 122 ARG A O 1
ATOM 930 N N . LYS A 1 123 ? -0.254 -17.920 -1.321 1.00 57.28 123 LYS A N 1
ATOM 931 C CA . LYS A 1 123 ? 0.620 -18.463 -2.371 1.00 57.28 123 LYS A CA 1
ATOM 932 C C . LYS A 1 123 ? 0.902 -17.437 -3.472 1.00 57.28 123 LYS A C 1
ATOM 934 O O . LYS A 1 123 ? 2.039 -17.311 -3.914 1.00 57.28 123 LYS A O 1
ATOM 939 N N . ALA A 1 124 ? -0.105 -16.659 -3.872 1.00 53.38 124 ALA A N 1
ATOM 940 C CA . ALA A 1 124 ? 0.077 -15.526 -4.777 1.00 53.38 124 ALA A CA 1
ATOM 941 C C . ALA A 1 124 ? 1.046 -14.496 -4.178 1.00 53.38 124 ALA A C 1
ATOM 943 O O . ALA A 1 124 ? 1.936 -14.015 -4.870 1.00 53.38 124 ALA A O 1
ATOM 944 N N . TRP A 1 125 ? 0.939 -14.235 -2.874 1.00 57.88 125 TRP A N 1
ATOM 945 C CA . TRP A 1 125 ? 1.823 -13.335 -2.140 1.00 57.88 125 TRP A CA 1
ATOM 946 C C . TRP A 1 125 ? 3.269 -13.840 -2.017 1.00 57.88 125 TRP A C 1
ATOM 948 O O . TRP A 1 125 ? 4.218 -13.064 -2.116 1.00 57.88 125 TRP A O 1
ATOM 958 N N . GLU A 1 126 ? 3.475 -15.137 -1.801 1.00 65.19 126 GLU A N 1
ATOM 959 C CA . GLU A 1 126 ? 4.812 -15.744 -1.794 1.00 65.19 126 GLU A CA 1
ATOM 960 C C . GLU A 1 126 ? 5.465 -15.702 -3.174 1.00 65.19 126 GLU A C 1
ATOM 962 O O . GLU A 1 126 ? 6.607 -15.255 -3.295 1.00 65.19 126 GLU A O 1
ATOM 967 N N . ASN A 1 127 ? 4.720 -16.073 -4.217 1.00 65.75 127 ASN A N 1
ATOM 968 C CA . ASN A 1 127 ? 5.188 -15.996 -5.600 1.00 65.75 127 ASN A CA 1
ATOM 969 C C . ASN A 1 127 ? 5.545 -14.559 -5.987 1.00 65.75 127 ASN A C 1
ATOM 971 O O . ASN A 1 127 ? 6.579 -14.304 -6.602 1.00 65.75 127 ASN A O 1
ATOM 975 N N . LEU A 1 128 ? 4.726 -13.607 -5.556 1.00 64.12 128 LEU A N 1
ATOM 976 C CA . LEU A 1 128 ? 4.953 -12.191 -5.759 1.00 64.12 128 LEU A CA 1
ATOM 977 C C . LEU A 1 128 ? 6.183 -11.672 -5.009 1.00 64.12 128 LEU A C 1
ATOM 979 O O . LEU A 1 128 ? 6.977 -10.933 -5.581 1.00 64.12 128 LEU A O 1
ATOM 983 N N . ARG A 1 129 ? 6.387 -12.065 -3.747 1.00 65.94 129 ARG A N 1
ATOM 984 C CA . ARG A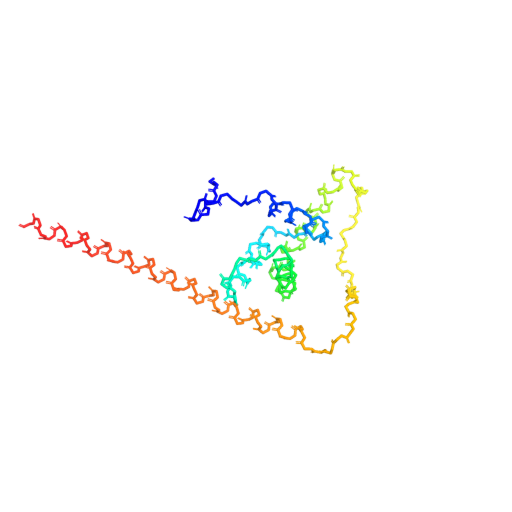 1 129 ? 7.608 -11.710 -3.003 1.00 65.94 129 ARG A CA 1
ATOM 985 C C . ARG A 1 129 ? 8.855 -12.269 -3.681 1.00 65.94 129 ARG A C 1
ATOM 987 O O . ARG A 1 129 ? 9.868 -11.575 -3.738 1.00 65.94 129 ARG A O 1
ATOM 994 N N . ALA A 1 130 ? 8.780 -13.486 -4.213 1.00 71.81 130 ALA A N 1
ATOM 995 C CA . ALA A 1 130 ? 9.867 -14.077 -4.984 1.00 71.81 130 ALA A CA 1
ATOM 996 C C . ALA A 1 130 ? 10.123 -13.312 -6.294 1.00 71.81 130 ALA A C 1
ATOM 998 O O . ALA A 1 130 ? 11.276 -13.111 -6.666 1.00 71.81 130 ALA A O 1
ATOM 999 N N . GLU A 1 131 ? 9.074 -12.854 -6.977 1.00 69.69 131 GLU A N 1
ATOM 1000 C CA . GLU A 1 131 ? 9.187 -12.035 -8.190 1.00 69.69 131 GLU A CA 1
ATOM 1001 C C . GLU A 1 131 ? 9.781 -10.648 -7.902 1.00 69.69 131 GLU A C 1
ATOM 1003 O O . GLU A 1 131 ? 10.703 -10.208 -8.583 1.00 69.69 131 GLU A O 1
ATOM 1008 N N . LEU A 1 132 ? 9.329 -9.978 -6.839 1.00 67.06 132 LEU A N 1
ATOM 1009 C CA . LEU A 1 132 ? 9.855 -8.672 -6.433 1.00 67.06 132 LEU A CA 1
ATOM 1010 C C . LEU A 1 132 ? 11.308 -8.745 -5.963 1.00 67.06 132 LEU A C 1
ATOM 1012 O O . LEU A 1 132 ? 12.080 -7.824 -6.230 1.00 67.06 132 LEU A O 1
ATOM 1016 N N . ARG A 1 133 ? 11.697 -9.831 -5.284 1.00 71.69 133 ARG A N 1
ATOM 1017 C CA . ARG A 1 133 ? 13.101 -10.084 -4.937 1.00 71.69 133 ARG A CA 1
ATOM 1018 C C . ARG A 1 133 ? 13.941 -10.255 -6.204 1.00 71.69 133 ARG A C 1
ATOM 1020 O O . ARG A 1 133 ? 14.939 -9.556 -6.338 1.00 71.69 133 ARG A O 1
ATOM 1027 N N . ARG A 1 134 ? 13.487 -11.079 -7.155 1.00 71.94 134 ARG A N 1
ATOM 1028 C CA . ARG A 1 134 ? 14.168 -11.274 -8.446 1.00 71.94 134 ARG A CA 1
ATOM 1029 C C . ARG A 1 134 ? 14.312 -9.972 -9.234 1.00 71.94 134 ARG A C 1
ATOM 1031 O O . ARG A 1 134 ? 15.388 -9.707 -9.757 1.00 71.94 134 ARG A O 1
ATOM 1038 N N . ARG A 1 135 ? 13.281 -9.119 -9.269 1.00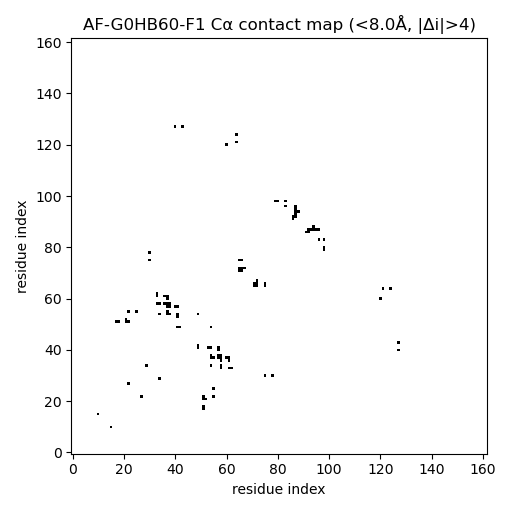 68.25 135 ARG A N 1
ATOM 1039 C CA . ARG A 1 135 ? 13.370 -7.795 -9.913 1.00 68.25 135 ARG A CA 1
ATOM 1040 C C . ARG A 1 135 ? 14.384 -6.875 -9.243 1.00 68.25 135 ARG A C 1
ATOM 1042 O O . ARG A 1 135 ? 15.190 -6.281 -9.944 1.00 68.25 135 ARG A O 1
ATOM 1049 N N . ARG A 1 136 ? 14.394 -6.789 -7.909 1.00 68.69 136 ARG A N 1
ATOM 1050 C CA . ARG A 1 136 ? 15.392 -5.979 -7.186 1.00 68.69 136 ARG A CA 1
ATOM 1051 C C . ARG A 1 136 ? 16.817 -6.469 -7.404 1.00 68.69 136 ARG A C 1
ATOM 1053 O O . ARG A 1 136 ? 17.724 -5.661 -7.545 1.00 68.69 136 ARG A O 1
ATOM 1060 N N . GLU A 1 137 ? 17.013 -7.782 -7.416 1.00 78.12 137 GLU A N 1
ATOM 1061 C CA . GLU A 1 137 ? 18.316 -8.383 -7.703 1.00 78.12 137 GLU A CA 1
ATOM 1062 C C . GLU A 1 137 ? 18.752 -8.090 -9.145 1.00 78.12 137 GLU A C 1
ATOM 1064 O O . GLU A 1 137 ? 19.909 -7.743 -9.369 1.00 78.12 137 GLU A O 1
ATOM 1069 N N . ALA A 1 138 ? 17.826 -8.146 -10.107 1.00 73.12 138 ALA A N 1
ATOM 1070 C CA . ALA A 1 138 ? 18.090 -7.793 -11.500 1.00 73.12 138 ALA A CA 1
ATOM 1071 C C . ALA A 1 138 ? 18.411 -6.299 -11.684 1.00 73.12 138 ALA A C 1
ATOM 1073 O O . ALA A 1 138 ? 19.355 -5.969 -12.396 1.00 73.12 138 ALA A O 1
ATOM 1074 N N . GLU A 1 139 ? 17.683 -5.398 -11.019 1.00 70.94 139 GLU A N 1
ATOM 1075 C CA . GLU A 1 139 ? 17.964 -3.955 -11.029 1.00 70.94 139 GLU A CA 1
ATOM 1076 C C . GLU A 1 139 ? 19.341 -3.649 -10.424 1.00 70.94 139 GLU A C 1
ATOM 1078 O O . GLU A 1 139 ? 20.133 -2.936 -11.036 1.00 70.94 139 GLU A O 1
ATOM 1083 N N . ALA A 1 140 ? 19.679 -4.251 -9.279 1.00 79.00 140 ALA A N 1
ATOM 1084 C CA . ALA A 1 140 ? 20.991 -4.084 -8.653 1.00 79.00 140 ALA A CA 1
ATOM 1085 C C . ALA A 1 140 ? 22.132 -4.653 -9.517 1.00 79.00 140 ALA A C 1
ATOM 1087 O O . ALA A 1 140 ? 23.226 -4.086 -9.571 1.00 79.00 140 ALA A O 1
ATOM 1088 N N . ALA A 1 141 ? 21.892 -5.768 -10.214 1.00 83.12 141 ALA A N 1
ATOM 1089 C CA . ALA A 1 141 ? 22.849 -6.335 -11.157 1.00 83.12 141 ALA A CA 1
ATOM 1090 C C . ALA A 1 141 ? 23.044 -5.431 -12.384 1.00 83.12 141 ALA A C 1
ATOM 1092 O O . ALA A 1 141 ? 24.182 -5.230 -12.808 1.00 83.12 141 ALA A O 1
ATOM 1093 N N . ALA A 1 142 ? 21.965 -4.851 -12.917 1.00 79.50 142 ALA A N 1
ATOM 1094 C CA . ALA A 1 142 ? 22.017 -3.910 -14.032 1.00 79.50 142 ALA A CA 1
ATOM 1095 C C . ALA A 1 142 ? 22.757 -2.617 -13.655 1.00 79.50 142 ALA A C 1
ATOM 1097 O O . ALA A 1 142 ? 23.605 -2.156 -14.414 1.00 79.50 142 ALA A O 1
ATOM 1098 N N . GLU A 1 143 ? 22.510 -2.072 -12.462 1.00 80.75 143 GLU A N 1
ATOM 1099 C CA . GLU A 1 143 ? 23.224 -0.899 -11.946 1.00 80.75 143 GLU A CA 1
ATOM 1100 C C . GLU A 1 143 ? 24.727 -1.180 -11.786 1.00 80.75 143 GLU A C 1
ATOM 1102 O O . GLU A 1 143 ? 25.571 -0.380 -12.194 1.00 80.75 143 GLU A O 1
ATOM 1107 N N . LYS A 1 144 ? 25.084 -2.361 -11.265 1.00 84.88 144 LYS A N 1
ATOM 1108 C CA . LYS A 1 144 ? 26.483 -2.789 -11.146 1.00 84.88 144 LYS A CA 1
ATOM 1109 C C . LYS A 1 144 ? 27.150 -2.981 -12.512 1.00 84.88 144 LYS A C 1
ATOM 1111 O O . LYS A 1 144 ? 28.309 -2.606 -12.669 1.00 84.88 144 LYS A O 1
ATOM 1116 N N . ALA A 1 145 ? 26.440 -3.550 -13.484 1.00 84.56 145 ALA A N 1
ATOM 1117 C CA . ALA A 1 145 ? 26.944 -3.726 -14.844 1.00 84.56 145 ALA A CA 1
ATOM 1118 C C . ALA A 1 145 ? 27.183 -2.374 -15.532 1.00 84.56 145 ALA A C 1
ATOM 1120 O O . ALA A 1 145 ? 28.271 -2.146 -16.054 1.00 84.56 145 ALA A O 1
ATOM 1121 N N . ALA A 1 146 ? 26.226 -1.447 -15.434 1.00 85.31 146 ALA A N 1
ATOM 1122 C CA . ALA A 1 146 ? 26.359 -0.095 -15.973 1.00 85.31 146 ALA A CA 1
ATOM 1123 C C . ALA A 1 146 ? 27.550 0.656 -15.356 1.00 85.31 146 ALA A C 1
ATOM 1125 O O . ALA A 1 146 ? 28.275 1.361 -16.055 1.00 85.31 146 ALA A O 1
ATOM 1126 N N . ARG A 1 147 ? 27.798 0.469 -14.053 1.00 86.88 147 ARG A N 1
ATOM 1127 C CA . ARG A 1 147 ? 28.967 1.044 -13.381 1.00 86.88 147 ARG A CA 1
ATOM 1128 C C . ARG A 1 147 ? 30.287 0.477 -13.911 1.00 86.88 147 ARG A C 1
ATOM 1130 O O . ARG A 1 147 ? 31.202 1.250 -14.169 1.00 86.88 147 ARG A O 1
ATOM 1137 N N . LEU A 1 148 ? 30.384 -0.839 -14.094 1.00 87.94 148 LEU A N 1
ATOM 1138 C CA . LEU A 1 148 ? 31.592 -1.476 -14.633 1.00 87.94 148 LEU A CA 1
ATOM 1139 C C . LEU A 1 148 ? 31.860 -1.061 -16.086 1.00 87.94 148 LEU A C 1
ATOM 1141 O O . LEU A 1 148 ? 33.008 -0.867 -16.472 1.00 87.94 148 LEU A O 1
ATOM 1145 N N . GLU A 1 149 ? 30.811 -0.891 -16.888 1.00 85.94 149 GLU A N 1
ATOM 1146 C CA . GLU A 1 149 ? 30.922 -0.422 -18.270 1.00 85.94 149 GLU A CA 1
ATOM 1147 C C . GLU A 1 149 ? 31.333 1.055 -18.350 1.00 85.94 149 GLU A C 1
ATOM 1149 O O . GLU A 1 149 ? 32.157 1.422 -19.191 1.00 85.94 149 GLU A O 1
ATOM 1154 N N . ALA A 1 150 ? 30.859 1.888 -17.420 1.00 84.44 150 ALA A N 1
ATOM 1155 C CA . ALA A 1 150 ? 31.331 3.261 -17.265 1.00 84.44 150 ALA A CA 1
ATOM 1156 C C . ALA A 1 150 ? 32.805 3.321 -16.819 1.00 84.44 150 ALA A C 1
ATOM 1158 O O . ALA A 1 150 ? 33.574 4.108 -17.365 1.00 84.44 150 ALA A O 1
ATOM 1159 N N . GLU A 1 151 ? 33.220 2.470 -15.874 1.00 82.81 151 GLU A N 1
ATOM 1160 C CA . GLU A 1 151 ? 34.617 2.371 -15.418 1.00 82.81 151 GLU A CA 1
ATOM 1161 C C . GLU A 1 151 ? 35.549 1.885 -16.545 1.00 82.81 151 GLU A C 1
ATOM 1163 O O . GLU A 1 151 ? 36.640 2.426 -16.715 1.00 82.81 151 GLU A O 1
ATOM 1168 N N . ARG A 1 152 ? 35.100 0.931 -17.371 1.00 83.69 152 ARG A N 1
ATOM 1169 C CA . ARG A 1 152 ? 35.848 0.442 -18.540 1.00 83.69 152 ARG A CA 1
ATOM 1170 C C . ARG A 1 152 ? 35.968 1.499 -19.637 1.00 83.69 152 ARG A C 1
ATOM 1172 O O . ARG A 1 152 ? 37.062 1.736 -20.132 1.00 83.69 152 ARG A O 1
ATOM 1179 N N . SER A 1 153 ? 34.872 2.193 -19.944 1.00 82.94 153 SER A N 1
ATOM 1180 C CA . SER A 1 153 ? 34.871 3.294 -20.918 1.00 82.94 153 SER A CA 1
ATOM 1181 C C . SER A 1 153 ? 35.774 4.454 -20.480 1.00 82.94 153 SER A C 1
ATOM 1183 O O . SER A 1 153 ? 36.395 5.107 -21.313 1.00 82.94 153 SER A O 1
ATOM 1185 N N . ALA A 1 154 ? 35.871 4.708 -19.170 1.00 78.44 154 ALA A N 1
ATOM 1186 C CA . ALA A 1 154 ? 36.780 5.707 -18.622 1.00 78.44 154 ALA A CA 1
ATOM 1187 C C . ALA A 1 154 ? 38.256 5.278 -18.712 1.00 78.44 154 ALA A C 1
ATOM 1189 O O . ALA A 1 154 ? 39.107 6.128 -18.955 1.00 78.44 154 ALA A O 1
ATOM 1190 N N . ALA A 1 155 ? 38.565 3.988 -18.546 1.00 76.56 155 ALA A N 1
ATOM 1191 C CA . ALA A 1 155 ? 39.922 3.461 -18.700 1.00 76.56 155 ALA A CA 1
ATOM 1192 C C . ALA A 1 155 ? 40.397 3.503 -20.165 1.00 76.56 155 ALA A C 1
ATOM 1194 O O . ALA A 1 155 ? 41.486 4.009 -20.435 1.00 76.56 155 ALA A O 1
ATOM 1195 N N . ASP A 1 156 ? 39.548 3.087 -21.110 1.00 73.75 156 ASP A N 1
ATOM 1196 C CA . ASP A 1 156 ? 39.861 3.106 -22.548 1.00 73.75 156 ASP A CA 1
ATOM 1197 C C . ASP A 1 156 ? 40.082 4.546 -23.070 1.00 73.75 156 ASP A C 1
ATOM 1199 O O . ASP A 1 156 ? 40.928 4.789 -23.932 1.00 73.75 156 ASP A O 1
ATOM 1203 N N . ALA A 1 157 ? 39.371 5.534 -22.511 1.00 68.88 157 ALA A N 1
ATOM 1204 C CA . ALA A 1 157 ? 39.550 6.951 -22.846 1.00 68.88 157 ALA A CA 1
ATOM 1205 C C . ALA A 1 157 ? 40.876 7.549 -22.334 1.00 68.88 157 ALA A C 1
ATOM 1207 O O . ALA A 1 157 ? 41.361 8.529 -22.899 1.00 68.88 157 ALA A O 1
ATOM 1208 N N . VAL A 1 158 ? 41.458 6.981 -21.273 1.00 67.38 158 VAL A N 1
ATOM 1209 C CA . VAL A 1 158 ? 42.765 7.393 -20.735 1.00 67.38 158 VAL A CA 1
ATOM 1210 C C . VAL A 1 158 ? 43.907 6.740 -21.519 1.00 67.38 158 VAL A C 1
ATOM 1212 O O . VAL A 1 158 ? 44.935 7.376 -21.732 1.00 67.38 158 VAL A O 1
ATOM 1215 N N . GLU A 1 159 ? 43.723 5.506 -21.993 1.00 58.47 159 GLU A N 1
ATOM 1216 C CA . GLU A 1 159 ? 44.741 4.756 -22.741 1.00 58.47 159 GLU A CA 1
A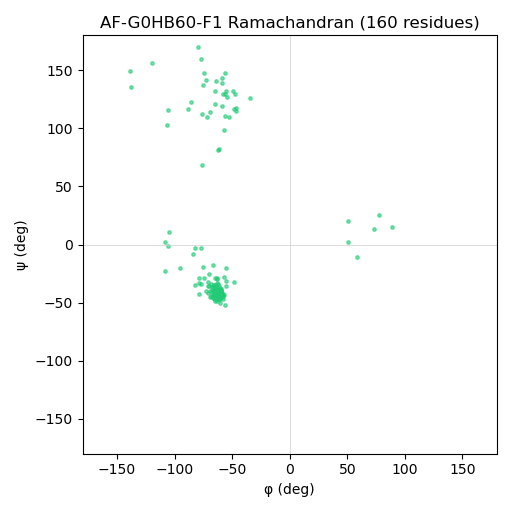TOM 1217 C C . GLU A 1 159 ? 44.848 5.192 -24.216 1.00 58.47 159 GLU A C 1
ATOM 1219 O O . GLU A 1 159 ? 45.934 5.179 -24.782 1.00 58.47 159 GLU A O 1
ATOM 1224 N N . GLY A 1 160 ? 43.759 5.676 -24.830 1.00 55.53 160 GLY A N 1
ATOM 1225 C CA . GLY A 1 160 ? 43.775 6.239 -26.190 1.00 55.53 160 GLY A CA 1
ATOM 1226 C C . GLY A 1 160 ? 44.346 7.662 -26.317 1.00 55.53 160 GLY A 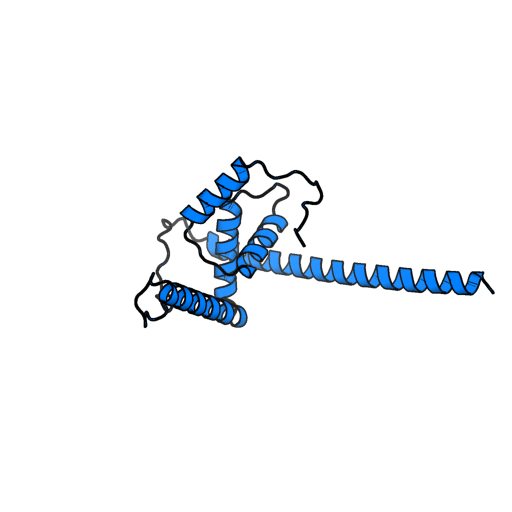C 1
ATOM 1227 O O . GLY A 1 160 ? 44.410 8.191 -27.427 1.00 55.53 160 GLY A O 1
ATOM 1228 N N . ALA A 1 161 ? 44.722 8.298 -25.202 1.00 52.75 161 ALA A N 1
ATOM 1229 C CA . ALA A 1 161 ? 45.259 9.661 -25.151 1.00 52.75 161 ALA A CA 1
ATOM 1230 C C . ALA A 1 161 ? 46.770 9.728 -24.829 1.00 52.75 161 ALA A C 1
ATOM 1232 O O . ALA A 1 161 ? 47.306 10.833 -24.708 1.00 52.75 161 ALA A O 1
ATOM 1233 N N . ALA A 1 162 ? 47.434 8.576 -24.684 1.00 46.06 162 ALA A N 1
ATOM 1234 C CA . ALA A 1 162 ? 48.871 8.430 -24.426 1.00 46.06 162 ALA A CA 1
ATOM 1235 C C . ALA A 1 162 ? 49.611 7.917 -25.671 1.00 46.06 162 ALA A C 1
ATOM 1237 O O . ALA A 1 162 ? 50.765 8.357 -25.876 1.00 46.06 162 ALA A O 1
#

Mean predicted aligned error: 14.39 Å

Organism: Corynebacterium variabile (strain DSM 44702 / CIP 107183 / JCM 12073 / NCIMB 30131) (NCBI:txid858619)